Protein AF-A0A6L6CFQ5-F1 (afdb_monomer)

Radius of gyration: 16.58 Å; Cα contacts (8 Å, |Δi|>4): 226; chains: 1; bounding box: 42×47×34 Å

Sequence (137 aa):
MALDGLQMRLETSGHLQKCSGFLRRECDAVIIDIQLNQGAGPWPALREAAIAAEETGYSTLWNLDHFSGSMFRTDSMLECFTSITAWAGVTNTIGLGTLVTNVMNREPGLLANIVSSVQQIAGDRFTLGIGAGTAPN

Solvent-accessible surface area (backbone atoms only — not comparable to full-atom values): 8086 Å² total; per-residue (Å²): 138,78,89,83,62,84,63,76,52,84,51,66,71,56,67,86,54,91,49,99,92,54,87,55,73,54,71,83,46,87,45,52,40,44,49,53,65,61,40,78,56,59,66,72,59,55,50,53,52,52,43,52,40,39,77,72,62,36,50,32,45,29,34,48,55,44,83,47,18,66,94,74,78,28,95,40,40,51,54,40,65,62,50,51,46,55,47,32,75,69,47,89,77,44,26,36,33,34,63,37,35,32,51,77,81,45,60,67,72,60,45,54,53,51,51,54,51,42,29,66,66,36,69,74,31,54,44,90,32,77,38,80,60,69,82,91,112

Secondary structure (DSSP, 8-state):
-------------------TTS------PPP--EEE-TTSS-HHHHHHHHHHHHHHT-SEEEE---S-SGGGT-S----HHHHHHHHHTT-SSSEEEES-EEGGGS-HHHHHHHHHHHHHHHTT-EE--EE------

Mean predicted aligned error: 8.97 Å

Nearest PDB structures (foldseek):
  3c8n-assembly1_A  TM=8.984E-01  e=3.936E-05  Mycobacterium tuberculosis H37Rv
  5lxe-assembly1_B  TM=9.108E-01  e=9.927E-05  Rhodococcus jostii RHA1
  5lxe-assembly1_A  TM=9.008E-01  e=2.054E-04  Rhodococcus jostii RHA1
  3c8n-assembly2_C  TM=8.962E-01  e=1.684E-04  Mycobacterium tuberculosis H37Rv
  3c8n-assembly2_D  TM=9.008E-01  e=2.858E-04  Mycobacterium tuberculosis H37Rv

Structure (mmCIF, N/CA/C/O backbone):
data_AF-A0A6L6CFQ5-F1
#
_entry.id   AF-A0A6L6CFQ5-F1
#
loop_
_atom_site.group_PDB
_atom_site.id
_atom_site.type_symbol
_atom_site.label_atom_id
_atom_site.label_alt_id
_atom_site.label_comp_id
_atom_site.label_asym_id
_atom_site.label_entity_id
_atom_site.label_seq_id
_atom_site.pdbx_PDB_ins_code
_atom_site.Cartn_x
_atom_site.Cartn_y
_atom_site.Cartn_z
_atom_site.occupancy
_atom_site.B_iso_or_equiv
_atom_site.auth_seq_id
_atom_site.auth_comp_id
_atom_site.auth_asym_id
_atom_site.auth_atom_id
_atom_site.pdbx_PDB_model_num
ATOM 1 N N . MET A 1 1 ? -12.628 20.107 -11.750 1.00 31.31 1 MET A N 1
ATOM 2 C CA . MET A 1 1 ? -11.950 19.477 -10.601 1.00 31.31 1 MET A CA 1
ATOM 3 C C . MET A 1 1 ? -12.660 18.149 -10.389 1.00 31.31 1 MET A C 1
ATOM 5 O O . MET A 1 1 ? -13.697 18.120 -9.745 1.00 31.31 1 MET A O 1
ATOM 9 N N . ALA A 1 2 ? -12.236 17.125 -11.132 1.00 23.95 2 ALA A N 1
ATOM 10 C CA . ALA A 1 2 ? -12.905 15.828 -11.188 1.00 23.95 2 ALA A CA 1
ATOM 11 C C . ALA A 1 2 ? -12.278 14.910 -10.136 1.00 23.95 2 ALA A C 1
ATOM 13 O O . ALA A 1 2 ? -11.058 14.757 -10.105 1.00 23.95 2 ALA A O 1
ATOM 14 N N . LEU A 1 3 ? -13.110 14.364 -9.254 1.00 27.67 3 LEU A N 1
ATOM 15 C CA . LEU A 1 3 ? -12.747 13.285 -8.342 1.00 27.67 3 LEU A CA 1
ATOM 16 C C . LEU A 1 3 ? -12.772 11.976 -9.144 1.00 27.67 3 LEU A C 1
ATOM 18 O O . LEU A 1 3 ? -13.729 11.213 -9.062 1.00 27.67 3 LEU A O 1
ATOM 22 N N . ASP A 1 4 ? -11.752 11.754 -9.971 1.00 30.83 4 ASP A N 1
ATOM 23 C CA . ASP A 1 4 ? -11.548 10.477 -10.656 1.00 30.83 4 ASP A CA 1
ATOM 24 C C . ASP A 1 4 ? -10.776 9.548 -9.710 1.00 30.83 4 ASP A C 1
ATOM 26 O O . ASP A 1 4 ? -9.595 9.776 -9.451 1.00 30.83 4 ASP A O 1
ATOM 30 N N . GLY A 1 5 ? -11.436 8.516 -9.169 1.00 35.16 5 GLY A N 1
ATOM 31 C CA . GLY A 1 5 ? -10.725 7.440 -8.460 1.00 35.16 5 GLY A CA 1
ATOM 32 C C . GLY A 1 5 ? -11.422 6.751 -7.287 1.00 35.16 5 GLY A C 1
ATOM 33 O O . GLY A 1 5 ? -10.760 6.002 -6.578 1.00 35.16 5 GLY A O 1
ATOM 34 N N . LEU A 1 6 ? -12.723 6.950 -7.042 1.00 30.25 6 LEU A N 1
ATOM 35 C CA . LEU A 1 6 ? -13.418 6.155 -6.021 1.00 30.25 6 LEU A CA 1
ATOM 36 C C . LEU A 1 6 ? -13.878 4.815 -6.617 1.00 30.25 6 LEU A C 1
ATOM 38 O O . LEU A 1 6 ? -14.969 4.718 -7.177 1.00 30.25 6 LEU A O 1
ATOM 42 N N . GLN A 1 7 ? -13.047 3.777 -6.508 1.00 40.53 7 GLN A N 1
ATOM 43 C CA . GLN A 1 7 ? -13.449 2.409 -6.837 1.00 40.53 7 GLN A CA 1
ATOM 44 C C . GLN A 1 7 ? -13.941 1.702 -5.565 1.00 40.53 7 GLN A C 1
ATOM 46 O O . GLN A 1 7 ? -13.160 1.341 -4.691 1.00 40.53 7 GLN A O 1
ATOM 51 N N . MET A 1 8 ? -15.261 1.547 -5.449 1.00 27.42 8 MET A N 1
ATOM 52 C CA . MET A 1 8 ? -15.922 0.926 -4.298 1.00 27.42 8 MET A CA 1
ATOM 53 C C . MET A 1 8 ? -15.884 -0.603 -4.437 1.00 27.42 8 MET A C 1
ATOM 55 O O . MET A 1 8 ? -16.377 -1.152 -5.425 1.00 27.42 8 MET A O 1
ATOM 59 N N . ARG A 1 9 ? -15.304 -1.297 -3.453 1.00 37.53 9 ARG A N 1
ATOM 60 C CA . ARG A 1 9 ? -15.348 -2.759 -3.341 1.00 37.53 9 ARG A CA 1
ATOM 61 C C . ARG A 1 9 ? -16.460 -3.137 -2.361 1.00 37.53 9 ARG A C 1
ATOM 63 O O . ARG A 1 9 ? -16.408 -2.762 -1.199 1.00 37.53 9 ARG A O 1
ATOM 70 N N . LEU A 1 10 ? -17.473 -3.857 -2.840 1.00 28.23 10 LEU A N 1
ATOM 71 C CA . LEU A 1 10 ? -18.509 -4.467 -2.002 1.00 28.23 10 LEU A CA 1
ATOM 72 C C . LEU A 1 10 ? -18.028 -5.861 -1.589 1.00 28.23 10 LEU A C 1
ATOM 74 O O . LEU A 1 10 ? -18.081 -6.791 -2.392 1.00 28.23 10 LEU A O 1
ATOM 78 N N . GLU A 1 11 ? -17.562 -6.017 -0.354 1.00 39.09 11 GLU A N 1
ATOM 79 C CA . GLU A 1 11 ? -17.401 -7.337 0.259 1.00 39.09 11 GLU A CA 1
ATOM 80 C C . GLU A 1 11 ? -18.474 -7.568 1.324 1.00 39.09 11 GLU A C 1
ATOM 82 O O . GLU A 1 11 ? -18.866 -6.664 2.053 1.00 39.09 11 GLU A O 1
ATOM 87 N N . THR A 1 12 ? -18.978 -8.798 1.408 1.00 37.91 12 THR A N 1
ATOM 88 C CA . THR A 1 12 ? -19.916 -9.221 2.455 1.00 37.91 12 THR A CA 1
ATOM 89 C C . THR A 1 12 ? -19.115 -9.896 3.571 1.00 37.91 12 THR A C 1
ATOM 91 O O . THR A 1 12 ? -18.665 -11.035 3.392 1.00 37.91 12 THR A O 1
ATOM 94 N N . SER A 1 13 ? -18.926 -9.233 4.712 1.00 41.50 13 SER A N 1
ATOM 95 C CA . SER A 1 13 ? -18.429 -9.892 5.931 1.00 41.50 13 SER A CA 1
ATOM 96 C C . SER A 1 13 ? -19.588 -10.671 6.555 1.00 41.50 13 SER A C 1
ATOM 98 O O . SER A 1 13 ? -20.601 -10.082 6.917 1.00 41.50 13 SER A O 1
ATOM 100 N N . GLY A 1 14 ? -19.489 -12.002 6.605 1.00 40.81 14 GLY A N 1
ATOM 101 C CA . GLY A 1 14 ? -20.554 -12.869 7.118 1.00 40.81 14 GLY A CA 1
ATOM 102 C C . GLY A 1 14 ? -20.142 -13.580 8.404 1.00 40.81 14 GLY A C 1
ATOM 103 O O . GLY A 1 14 ? -19.132 -14.283 8.419 1.00 40.81 14 GLY A O 1
ATOM 104 N N . HIS A 1 15 ? -20.956 -13.459 9.454 1.00 44.44 15 HIS A N 1
ATOM 105 C CA . HIS A 1 15 ? -20.953 -14.374 10.598 1.00 44.44 15 HIS A CA 1
ATOM 106 C C . HIS A 1 15 ? -21.791 -15.614 10.236 1.00 44.44 15 HIS A C 1
ATOM 108 O O . HIS A 1 15 ? -22.900 -15.498 9.719 1.00 44.44 15 HIS A O 1
ATOM 114 N N . LEU A 1 16 ? -21.269 -16.822 10.468 1.00 43.22 16 LEU A N 1
ATOM 115 C CA . LEU A 1 16 ? -22.014 -18.062 10.220 1.00 43.22 16 LEU A CA 1
ATOM 116 C C . LEU A 1 16 ? -22.979 -18.329 11.387 1.00 43.22 16 LEU A C 1
ATOM 118 O O . LEU A 1 16 ? -22.555 -18.827 12.429 1.00 43.22 16 LEU A O 1
ATOM 122 N N . GLN A 1 17 ? -24.276 -18.060 11.215 1.00 45.59 17 GLN A N 1
ATOM 123 C CA . GLN A 1 17 ? -25.312 -18.543 12.137 1.00 45.59 17 GLN A CA 1
ATOM 124 C C . GLN A 1 17 ? -25.898 -19.882 11.664 1.00 45.59 17 GLN A C 1
ATOM 126 O O . GLN A 1 17 ? -26.276 -20.064 10.507 1.00 45.59 17 GLN A O 1
ATOM 131 N N . LYS A 1 18 ? -25.974 -20.857 12.580 1.00 33.94 18 LYS A N 1
ATOM 132 C CA . LYS A 1 18 ? -26.639 -22.145 12.342 1.00 33.94 18 LYS A CA 1
ATOM 133 C C . LYS A 1 18 ? -28.157 -21.958 12.404 1.00 33.94 18 LYS A C 1
ATOM 135 O O . LYS A 1 18 ? -28.709 -21.868 13.495 1.00 33.94 18 LYS A O 1
ATOM 140 N N . CYS A 1 19 ? -28.829 -22.018 11.258 1.00 37.38 19 CYS A N 1
ATOM 141 C CA . CYS A 1 19 ? -30.284 -22.153 11.172 1.00 37.38 19 CYS A CA 1
ATOM 142 C C . CYS A 1 19 ? -30.646 -23.479 10.478 1.00 37.38 19 CYS A C 1
ATOM 144 O O . CYS A 1 19 ? -30.265 -23.716 9.335 1.00 37.38 19 CYS A O 1
ATOM 146 N N . SER A 1 20 ? -31.325 -24.372 11.211 1.00 42.44 20 SER A N 1
ATOM 147 C CA . SER A 1 20 ? -32.109 -25.535 10.736 1.00 42.44 20 SER A CA 1
ATOM 148 C C . SER A 1 20 ? -31.655 -26.260 9.448 1.00 42.44 20 SER A C 1
ATOM 150 O O . SER A 1 20 ? -32.474 -26.539 8.576 1.00 42.44 20 SER A O 1
ATOM 152 N N . GLY A 1 21 ? -30.372 -26.621 9.338 1.00 44.66 21 GLY A N 1
ATOM 153 C CA . GLY A 1 21 ? -29.901 -27.609 8.354 1.00 44.66 21 GLY A CA 1
ATOM 154 C C . GLY A 1 21 ? -29.367 -27.077 7.017 1.00 44.66 21 GLY A C 1
ATOM 155 O O . GLY A 1 21 ? -28.964 -27.887 6.187 1.00 44.66 21 GLY A O 1
ATOM 156 N N . PHE A 1 22 ? -29.278 -25.758 6.811 1.00 42.12 22 PHE A N 1
ATOM 157 C CA . PHE A 1 22 ? -28.557 -25.166 5.674 1.00 42.12 22 PHE A CA 1
ATOM 158 C C . PHE A 1 22 ? -27.782 -23.925 6.135 1.00 42.12 22 PHE A C 1
ATOM 160 O O . PHE A 1 22 ? -28.346 -23.048 6.786 1.00 42.12 22 PHE A O 1
ATOM 167 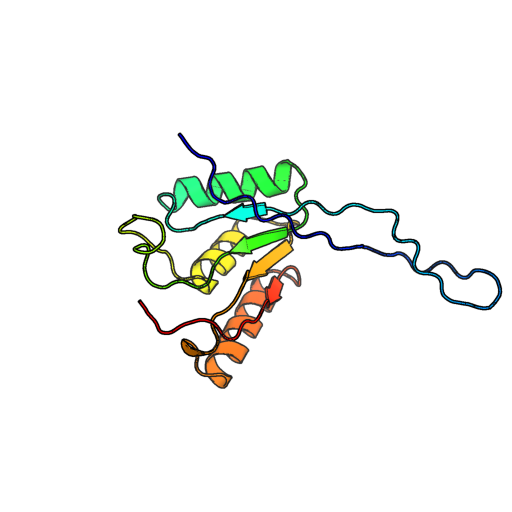N N . LEU A 1 23 ? -26.486 -23.838 5.813 1.00 43.50 23 LEU A N 1
ATOM 168 C CA . LEU A 1 23 ? -25.677 -22.646 6.087 1.00 43.50 23 LEU A CA 1
ATOM 169 C C . LEU A 1 23 ? -26.125 -21.528 5.132 1.00 43.50 23 LEU A C 1
ATOM 171 O O . LEU A 1 23 ? -25.698 -21.493 3.980 1.00 43.50 23 LEU A O 1
ATOM 175 N N . ARG A 1 24 ? -26.999 -20.621 5.581 1.00 45.47 24 ARG A N 1
ATOM 176 C CA . ARG A 1 24 ? -27.204 -19.339 4.894 1.00 45.47 24 ARG A CA 1
ATOM 177 C C . ARG A 1 24 ? -26.170 -18.346 5.413 1.00 45.47 24 ARG A C 1
ATOM 179 O O . ARG A 1 24 ? -26.020 -18.184 6.618 1.00 45.47 24 ARG A O 1
ATOM 186 N N . ARG A 1 25 ? -25.451 -17.700 4.495 1.00 48.34 25 ARG A N 1
ATOM 187 C CA . ARG A 1 25 ? -24.656 -16.507 4.791 1.00 48.34 25 ARG A CA 1
ATOM 188 C C . ARG A 1 25 ? -25.663 -15.365 4.946 1.00 48.34 25 ARG A C 1
ATOM 190 O O . ARG A 1 25 ? -26.361 -15.065 3.981 1.00 48.34 25 ARG A O 1
ATOM 197 N N . GLU A 1 26 ? -25.798 -14.795 6.138 1.00 51.34 26 GLU A N 1
ATOM 198 C CA . GLU A 1 26 ? -26.450 -13.489 6.266 1.00 51.34 26 GLU A CA 1
ATOM 199 C C . GLU A 1 26 ? -25.473 -12.458 5.693 1.00 51.34 26 GLU A C 1
ATOM 201 O O . GLU A 1 26 ? -24.347 -12.304 6.168 1.00 51.34 26 GLU A O 1
ATOM 206 N N . CYS A 1 27 ? -25.865 -11.857 4.573 1.00 54.69 27 CYS A N 1
ATOM 207 C CA . CYS A 1 27 ? -25.081 -10.892 3.809 1.00 54.69 27 CYS A CA 1
ATOM 208 C C . CYS A 1 27 ? -25.663 -9.494 4.043 1.00 54.69 27 CYS A C 1
ATOM 210 O O . CYS A 1 27 ? -26.022 -8.813 3.089 1.00 54.69 27 CYS A O 1
ATOM 212 N N . ASP A 1 28 ? -25.797 -9.091 5.305 1.00 64.06 28 ASP A N 1
ATOM 213 C CA . ASP A 1 28 ? -26.519 -7.860 5.654 1.00 64.06 28 ASP A CA 1
ATOM 214 C C . ASP A 1 28 ? -25.582 -6.667 5.921 1.00 64.06 28 ASP A C 1
ATOM 216 O O . ASP A 1 28 ? -26.038 -5.567 6.231 1.00 64.06 28 ASP A O 1
ATOM 220 N N . ALA A 1 29 ? -24.265 -6.853 5.772 1.00 74.25 29 ALA A N 1
ATOM 221 C CA . ALA A 1 29 ? -23.267 -5.804 5.964 1.00 74.25 29 ALA A CA 1
ATOM 222 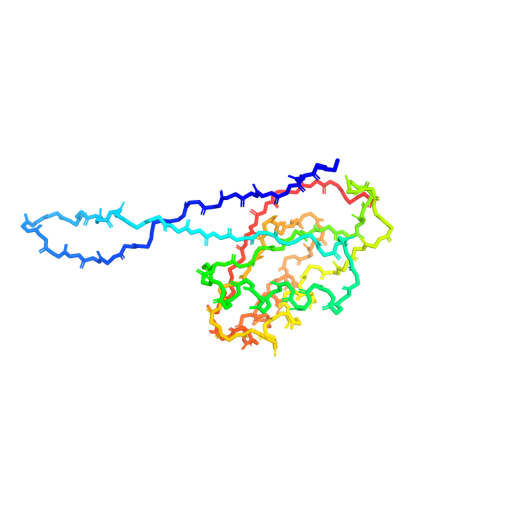C C . ALA A 1 29 ? -22.751 -5.255 4.624 1.00 74.25 29 ALA A C 1
ATOM 224 O O . ALA A 1 29 ? -22.238 -6.002 3.788 1.00 74.25 29 ALA A O 1
ATOM 225 N N . VAL A 1 30 ? -22.843 -3.933 4.454 1.00 86.06 30 VAL A N 1
ATOM 226 C CA . VAL A 1 30 ? -22.161 -3.190 3.386 1.00 86.06 30 VAL A CA 1
ATOM 227 C C . VAL A 1 30 ? -20.774 -2.803 3.887 1.00 86.06 30 VAL A C 1
ATOM 229 O O . VAL A 1 30 ? -20.656 -2.074 4.870 1.00 86.06 30 VAL A O 1
ATOM 232 N N . ILE A 1 31 ? -19.733 -3.278 3.205 1.00 89.88 31 ILE A N 1
ATOM 233 C CA . ILE A 1 31 ? -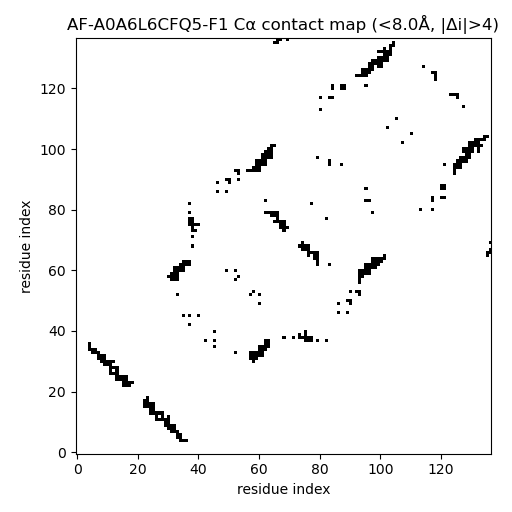18.352 -2.850 3.443 1.00 89.88 31 ILE A CA 1
ATOM 234 C C . ILE A 1 31 ? -18.028 -1.678 2.524 1.00 89.88 31 ILE A C 1
ATOM 236 O O . ILE A 1 31 ? -18.352 -1.702 1.336 1.00 89.88 31 ILE A O 1
ATOM 240 N N . ILE A 1 32 ? -17.392 -0.656 3.094 1.00 94.88 32 ILE A N 1
ATOM 241 C CA . ILE A 1 32 ? -16.895 0.501 2.359 1.00 94.88 32 ILE A CA 1
ATOM 242 C C . ILE A 1 32 ? -15.375 0.540 2.508 1.00 94.88 32 ILE A C 1
ATOM 244 O O . ILE A 1 32 ? -14.842 0.638 3.614 1.00 94.88 32 ILE A O 1
ATOM 248 N N . ASP A 1 33 ? -14.703 0.494 1.366 1.00 96.94 33 ASP A N 1
ATOM 249 C CA . ASP A 1 33 ? -13.252 0.572 1.224 1.00 96.94 33 ASP A CA 1
ATOM 250 C C . ASP A 1 33 ? -12.848 1.861 0.493 1.00 96.94 33 ASP A C 1
ATOM 252 O O . ASP A 1 33 ? -13.692 2.565 -0.071 1.00 96.94 33 ASP A O 1
ATOM 256 N N . ILE A 1 34 ? -11.548 2.152 0.466 1.00 97.31 34 ILE A N 1
ATOM 257 C CA . ILE A 1 34 ? -10.982 3.316 -0.219 1.00 97.31 34 ILE A CA 1
ATOM 258 C C . ILE A 1 34 ? -9.746 2.928 -1.028 1.00 97.31 34 ILE A C 1
ATOM 260 O O . ILE A 1 34 ? -8.947 2.104 -0.602 1.00 97.31 34 ILE A O 1
ATOM 264 N N . GLN A 1 35 ? -9.569 3.540 -2.196 1.00 96.75 35 GLN A N 1
ATOM 265 C CA . GLN A 1 35 ? -8.346 3.439 -2.988 1.00 96.75 35 GLN A CA 1
ATOM 266 C C . GLN A 1 35 ? -7.591 4.766 -2.922 1.00 96.75 35 GLN A C 1
ATOM 268 O O . GLN A 1 35 ? -8.192 5.826 -3.102 1.00 96.75 35 GLN A O 1
ATOM 273 N N . LEU A 1 36 ? -6.276 4.710 -2.711 1.00 94.94 36 LEU A N 1
ATOM 274 C CA . LEU A 1 36 ? -5.400 5.867 -2.876 1.00 94.94 36 LEU A CA 1
ATOM 275 C C . LEU A 1 36 ? -4.475 5.660 -4.068 1.00 94.94 36 LEU A C 1
ATOM 277 O O . LEU A 1 36 ? -3.852 4.614 -4.220 1.00 94.94 36 LEU A O 1
ATOM 281 N N . ASN A 1 37 ? -4.358 6.701 -4.889 1.00 93.38 37 ASN A N 1
ATOM 282 C CA . ASN A 1 37 ? -3.345 6.773 -5.928 1.00 93.38 37 ASN A CA 1
ATOM 283 C C . ASN A 1 37 ? -2.076 7.399 -5.346 1.00 93.38 37 ASN A C 1
ATOM 285 O O . ASN A 1 37 ? -2.037 8.590 -5.040 1.00 93.38 37 ASN A O 1
ATOM 289 N N . GLN A 1 38 ? -1.021 6.603 -5.224 1.00 92.62 38 GLN A N 1
ATOM 290 C CA . GLN A 1 38 ? 0.276 7.024 -4.708 1.00 92.62 38 GLN A CA 1
ATOM 291 C C . GLN A 1 38 ? 1.039 7.997 -5.629 1.00 92.62 38 GLN A C 1
ATOM 293 O O . GLN A 1 38 ? 2.079 8.528 -5.247 1.00 92.62 38 GLN A O 1
ATOM 298 N N . GLY A 1 39 ? 0.528 8.259 -6.834 1.00 93.38 39 GLY A N 1
ATOM 299 C CA . GLY A 1 39 ? 0.968 9.344 -7.710 1.00 93.38 39 GLY A CA 1
ATOM 300 C C . GLY A 1 39 ? 0.243 10.678 -7.489 1.00 93.38 39 GLY A C 1
ATOM 301 O O . GLY A 1 39 ? 0.630 11.679 -8.093 1.00 93.38 39 GLY A O 1
ATOM 302 N N . ALA A 1 40 ? -0.789 10.726 -6.635 1.00 91.94 40 ALA A N 1
ATOM 303 C CA . ALA A 1 40 ? -1.602 11.926 -6.408 1.00 91.94 40 ALA A CA 1
ATOM 304 C C . ALA A 1 40 ? -0.911 13.002 -5.551 1.00 91.94 40 ALA A C 1
ATOM 306 O O . ALA A 1 40 ? -1.376 14.140 -5.496 1.00 91.94 40 ALA A O 1
ATOM 307 N N . GLY A 1 41 ? 0.188 12.670 -4.871 1.00 92.56 41 GLY A N 1
ATOM 308 C CA . GLY A 1 41 ? 0.896 13.620 -4.024 1.00 92.56 41 GLY A CA 1
ATOM 309 C C . GLY A 1 41 ? 2.152 13.047 -3.372 1.00 92.56 41 GLY A C 1
ATOM 310 O O . GLY A 1 41 ? 2.467 11.869 -3.543 1.00 92.56 41 GLY A O 1
ATOM 311 N N . PRO A 1 42 ? 2.890 13.878 -2.620 1.00 94.81 42 PRO A N 1
ATOM 312 C CA . PRO A 1 42 ? 4.076 13.439 -1.901 1.00 94.81 42 PRO A CA 1
ATOM 313 C C . PRO A 1 42 ? 3.701 12.541 -0.713 1.00 94.81 42 PRO A C 1
ATOM 315 O O . PRO A 1 42 ? 2.601 12.634 -0.163 1.00 94.81 42 PRO A O 1
ATOM 318 N N . TRP A 1 43 ? 4.656 11.725 -0.262 1.00 96.31 43 TRP A N 1
ATOM 319 C CA . TRP A 1 43 ? 4.455 10.762 0.827 1.00 96.31 43 TRP A CA 1
ATOM 320 C C . TRP A 1 43 ? 3.769 11.326 2.087 1.00 96.31 43 TRP A C 1
ATOM 322 O O . TRP A 1 43 ? 2.847 10.671 2.565 1.00 96.31 43 TRP A O 1
ATOM 332 N N . PRO A 1 44 ? 4.113 12.518 2.623 1.00 98.06 44 PRO A N 1
ATOM 333 C CA . PRO A 1 44 ? 3.424 13.039 3.804 1.00 98.06 44 PRO A CA 1
ATOM 334 C C . PRO A 1 44 ? 1.906 13.156 3.617 1.00 98.06 44 PRO A C 1
ATOM 336 O O . PRO A 1 44 ? 1.159 12.770 4.504 1.00 98.06 44 PRO A O 1
ATOM 339 N N . ALA A 1 45 ? 1.435 13.595 2.446 1.00 97.31 45 ALA A N 1
ATOM 340 C CA . ALA A 1 45 ? 0.001 13.689 2.171 1.00 97.31 45 ALA A CA 1
ATOM 341 C C . ALA A 1 45 ? -0.658 12.302 2.069 1.00 97.31 45 ALA A C 1
ATOM 343 O O . ALA A 1 45 ? -1.751 12.093 2.588 1.00 97.31 45 ALA A O 1
ATOM 344 N N . LEU A 1 46 ? 0.028 11.343 1.442 1.00 97.81 46 LEU A N 1
ATOM 345 C CA . LEU A 1 46 ? -0.429 9.954 1.339 1.00 97.81 46 LEU A CA 1
ATOM 346 C C . LEU A 1 46 ? -0.489 9.261 2.707 1.00 97.81 46 LEU A C 1
ATOM 348 O O . LEU A 1 46 ? -1.385 8.456 2.953 1.00 97.81 46 LEU A O 1
ATOM 352 N N . ARG A 1 47 ? 0.456 9.572 3.599 1.00 98.50 47 ARG A N 1
ATOM 353 C CA . ARG A 1 47 ? 0.473 9.104 4.986 1.00 98.50 47 ARG A CA 1
ATOM 354 C C . ARG A 1 47 ? -0.743 9.624 5.748 1.00 98.50 47 ARG A C 1
ATOM 356 O O . ARG A 1 47 ? -1.466 8.821 6.328 1.00 98.50 47 ARG A O 1
ATOM 363 N N . GLU A 1 48 ? -0.975 10.938 5.725 1.00 98.62 48 GLU A N 1
ATOM 364 C CA . GLU A 1 48 ? -2.122 11.539 6.421 1.00 98.62 48 GLU A CA 1
ATOM 365 C C . GLU A 1 48 ? -3.454 11.006 5.879 1.00 98.62 48 GLU A C 1
ATOM 367 O O . GLU A 1 48 ? -4.357 10.708 6.654 1.00 98.62 48 GLU A O 1
ATOM 372 N N . ALA A 1 49 ? -3.569 10.810 4.562 1.00 98.44 49 ALA A N 1
ATOM 373 C CA . ALA A 1 49 ? -4.772 10.246 3.954 1.00 98.44 49 ALA A CA 1
ATOM 374 C C . ALA A 1 49 ? -5.062 8.810 4.428 1.00 98.44 49 ALA A C 1
ATOM 376 O O . ALA A 1 49 ? -6.219 8.474 4.671 1.00 98.44 49 ALA A O 1
ATOM 377 N N . ALA A 1 50 ? -4.033 7.972 4.590 1.00 98.56 50 ALA A N 1
ATOM 378 C CA . ALA A 1 50 ? -4.198 6.610 5.099 1.00 98.56 50 ALA A CA 1
ATOM 379 C C . ALA A 1 50 ? -4.632 6.583 6.574 1.00 98.56 50 ALA A C 1
ATOM 381 O O . ALA A 1 50 ? -5.506 5.799 6.938 1.00 98.56 50 ALA A O 1
ATOM 382 N N . ILE A 1 51 ? -4.069 7.464 7.408 1.00 98.69 51 ILE A N 1
ATOM 383 C CA . ILE A 1 51 ? -4.469 7.606 8.817 1.00 98.69 51 ILE A CA 1
ATOM 384 C C . ILE A 1 51 ? -5.920 8.086 8.903 1.00 98.69 51 ILE A C 1
ATOM 386 O O . ILE A 1 51 ? -6.734 7.466 9.581 1.00 98.69 51 ILE A O 1
ATOM 390 N N . ALA A 1 52 ? -6.275 9.124 8.143 1.00 98.62 52 ALA A N 1
ATOM 391 C CA . ALA A 1 52 ? -7.640 9.635 8.104 1.00 98.62 52 ALA A CA 1
ATOM 392 C C . ALA A 1 52 ? -8.644 8.577 7.614 1.00 98.62 52 ALA A C 1
ATOM 394 O O . ALA A 1 52 ? -9.770 8.515 8.110 1.00 98.62 52 ALA A O 1
ATOM 395 N N . ALA A 1 53 ? -8.253 7.728 6.658 1.00 98.44 53 ALA A N 1
ATOM 396 C CA . ALA A 1 53 ? -9.085 6.622 6.198 1.00 98.44 53 ALA A CA 1
ATOM 397 C C . ALA A 1 53 ? -9.363 5.600 7.315 1.00 98.44 53 ALA A C 1
ATOM 399 O O . ALA A 1 53 ? -10.514 5.200 7.499 1.00 98.44 53 ALA A O 1
ATOM 400 N N . GLU A 1 54 ? -8.339 5.217 8.081 1.00 98.44 54 GLU A N 1
ATOM 401 C CA . GLU A 1 54 ? -8.494 4.337 9.247 1.00 98.44 54 GLU A CA 1
ATOM 402 C C . GLU A 1 54 ? -9.401 4.970 10.311 1.00 98.44 54 GLU A C 1
ATOM 404 O O . GLU A 1 54 ? -10.365 4.346 10.750 1.00 98.44 54 GLU A O 1
ATOM 409 N N . GLU A 1 55 ? -9.152 6.230 10.676 1.00 98.50 55 GLU A N 1
ATOM 410 C CA . GLU A 1 55 ? -9.933 6.958 11.688 1.00 98.50 55 GLU A CA 1
ATOM 411 C C . GLU A 1 55 ? -11.403 7.150 11.287 1.00 98.50 55 GLU A C 1
ATOM 413 O O . GLU A 1 55 ? -12.290 7.165 12.141 1.00 98.50 55 GLU A O 1
ATOM 418 N N . THR A 1 56 ? -11.677 7.261 9.984 1.00 98.12 56 THR A N 1
ATOM 419 C CA . THR A 1 56 ? -13.041 7.367 9.438 1.00 98.12 56 THR A CA 1
ATOM 420 C C . THR A 1 56 ? -13.774 6.019 9.435 1.00 98.12 56 THR A C 1
ATOM 422 O O . THR A 1 56 ? -14.999 5.984 9.310 1.00 98.12 56 THR A O 1
ATOM 425 N N . GLY A 1 57 ? -13.054 4.905 9.595 1.00 96.06 57 GLY A N 1
ATOM 426 C CA . GLY A 1 57 ? -13.628 3.561 9.638 1.00 96.06 57 GLY A CA 1
ATOM 427 C C . GLY A 1 57 ? -13.789 2.895 8.272 1.00 96.06 57 GLY A C 1
ATOM 428 O O . GLY A 1 57 ? -14.641 2.017 8.130 1.00 96.06 57 GLY A O 1
ATOM 429 N N . TYR A 1 58 ? -12.993 3.283 7.266 1.00 97.94 58 TYR A N 1
ATOM 430 C CA . TYR A 1 58 ? -12.886 2.469 6.052 1.00 97.94 58 TYR A CA 1
ATOM 431 C C . TYR A 1 58 ? -12.331 1.088 6.401 1.00 97.94 58 TYR A C 1
ATOM 433 O O . TYR A 1 58 ? -11.466 0.950 7.263 1.00 97.94 58 TYR A O 1
ATOM 441 N N . SER A 1 59 ? -12.828 0.061 5.718 1.00 97.25 59 SER A N 1
ATOM 442 C CA . SER A 1 59 ? -12.430 -1.320 5.989 1.00 97.25 59 SER A CA 1
ATOM 443 C C . SER A 1 59 ? -11.053 -1.638 5.412 1.00 97.25 59 SER A C 1
ATOM 445 O O . SER A 1 59 ? -10.211 -2.186 6.118 1.00 97.25 59 SER A O 1
ATOM 447 N N . THR A 1 60 ? -10.794 -1.283 4.150 1.00 98.31 60 THR A N 1
ATOM 448 C CA . THR A 1 60 ? -9.509 -1.536 3.479 1.00 98.31 60 THR A CA 1
ATOM 449 C C . THR A 1 60 ? -9.049 -0.353 2.628 1.00 98.31 60 THR A C 1
ATOM 451 O O . THR A 1 60 ? -9.841 0.277 1.925 1.00 98.31 60 THR A O 1
ATOM 454 N N . LEU A 1 61 ? -7.742 -0.087 2.674 1.00 98.50 61 LEU A N 1
ATOM 455 C CA . LEU A 1 61 ? -7.005 0.829 1.812 1.00 98.50 61 LEU A CA 1
ATOM 456 C C . LEU A 1 61 ? -6.362 0.062 0.645 1.00 98.50 61 LEU A C 1
ATOM 458 O O . LEU A 1 61 ? -5.477 -0.775 0.841 1.00 98.50 61 LEU A O 1
ATOM 462 N N . TRP A 1 62 ? -6.764 0.389 -0.577 1.00 98.38 62 TRP A N 1
ATOM 463 C CA . TRP A 1 62 ? -6.281 -0.236 -1.804 1.00 98.38 62 TRP A CA 1
ATOM 464 C C . TRP A 1 62 ? -5.244 0.632 -2.518 1.00 98.38 62 TRP A C 1
ATOM 466 O O . TRP A 1 62 ? -5.441 1.836 -2.691 1.00 98.38 62 TRP A O 1
ATOM 476 N N . ASN A 1 63 ? -4.170 0.001 -2.994 1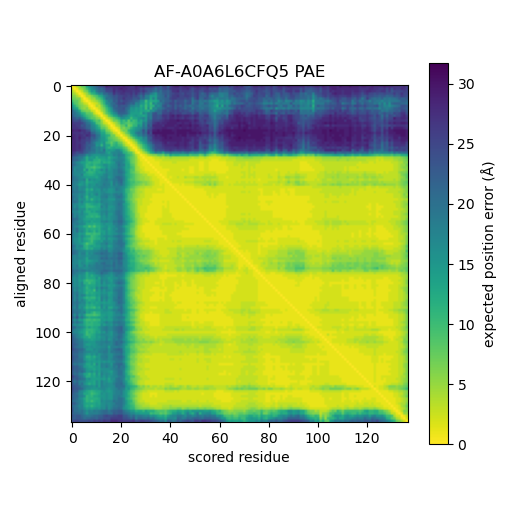.00 97.06 63 ASN A N 1
ATOM 477 C CA . ASN A 1 63 ? -3.147 0.622 -3.833 1.00 97.06 63 ASN A CA 1
ATOM 478 C C . ASN A 1 63 ? -3.128 0.014 -5.238 1.00 97.06 63 ASN A C 1
ATOM 480 O O . ASN A 1 63 ? -3.423 -1.166 -5.410 1.00 97.06 63 ASN A O 1
ATOM 484 N N . LEU A 1 64 ? -2.703 0.781 -6.235 1.00 94.06 64 LEU A N 1
ATOM 485 C CA . LEU A 1 64 ? -2.531 0.307 -7.613 1.00 94.06 64 LEU A CA 1
ATOM 486 C C . LEU A 1 64 ? -1.064 -0.033 -7.919 1.00 94.06 64 LEU A C 1
ATOM 488 O O . LEU A 1 64 ? -0.145 0.608 -7.408 1.00 94.06 64 LEU A O 1
ATOM 492 N N . ASP A 1 65 ? -0.828 -1.044 -8.759 1.00 94.69 65 ASP A N 1
ATOM 493 C CA . ASP A 1 65 ? 0.522 -1.510 -9.109 1.00 94.69 65 ASP A CA 1
ATOM 494 C C . ASP A 1 65 ? 1.009 -0.936 -10.445 1.00 94.69 65 ASP A C 1
ATOM 496 O O . ASP A 1 65 ? 1.067 -1.621 -11.469 1.00 94.69 65 ASP A O 1
ATOM 500 N N . HIS A 1 66 ? 1.327 0.360 -10.430 1.00 92.44 66 HIS A N 1
ATOM 501 C CA . HIS A 1 66 ? 1.927 1.070 -11.557 1.00 92.44 66 HIS A CA 1
ATOM 502 C C . HIS A 1 66 ? 3.342 1.532 -11.202 1.00 92.44 66 HIS A C 1
ATOM 504 O O . HIS A 1 66 ? 3.597 1.971 -10.085 1.00 92.44 66 HIS A O 1
ATOM 510 N N . PHE A 1 67 ? 4.254 1.480 -12.175 1.00 91.25 67 PHE A N 1
ATOM 511 C CA . PHE A 1 67 ? 5.598 2.064 -12.050 1.00 91.25 67 PHE A CA 1
ATOM 512 C C . PHE A 1 67 ? 5.697 3.477 -12.638 1.00 91.25 67 PHE A C 1
ATOM 514 O O . PHE A 1 67 ? 6.671 4.179 -12.394 1.00 91.25 67 PHE A O 1
ATOM 521 N N . SER A 1 68 ? 4.684 3.901 -13.396 1.00 90.31 68 SER A N 1
ATOM 522 C CA . SER A 1 68 ? 4.624 5.195 -14.072 1.00 90.31 68 SER A CA 1
ATOM 523 C C . SER A 1 68 ? 3.300 5.888 -13.768 1.00 90.31 68 SER A C 1
ATOM 525 O O . SER A 1 68 ? 2.238 5.263 -13.791 1.00 90.31 68 SER A O 1
ATOM 527 N N . GLY A 1 69 ? 3.365 7.195 -13.513 1.00 90.31 69 GLY A N 1
ATOM 528 C CA . GLY A 1 69 ? 2.202 8.054 -13.292 1.00 90.31 69 GLY A CA 1
ATOM 529 C C . GLY A 1 69 ? 1.545 8.570 -14.576 1.00 90.31 69 GLY A C 1
ATOM 530 O O . GLY A 1 69 ? 0.522 9.251 -14.510 1.00 90.31 69 GLY A O 1
ATOM 531 N N . SER A 1 70 ? 2.085 8.216 -15.747 1.00 89.69 70 SER A N 1
ATOM 532 C CA . SER A 1 70 ? 1.632 8.691 -17.064 1.00 89.69 70 SER A CA 1
ATOM 533 C C . SER A 1 70 ? 0.122 8.544 -17.291 1.00 89.69 70 SER A C 1
ATOM 535 O O . SER A 1 70 ? -0.532 9.493 -17.727 1.00 89.69 70 SER A O 1
ATOM 537 N N . MET A 1 71 ? -0.458 7.396 -16.920 1.00 86.06 71 MET A N 1
ATOM 538 C CA . MET A 1 71 ? -1.902 7.128 -17.026 1.00 86.06 71 MET A CA 1
ATOM 539 C C . MET A 1 71 ? -2.751 8.113 -16.206 1.00 86.06 71 MET A C 1
ATOM 541 O O . MET A 1 71 ? -3.886 8.411 -16.570 1.00 86.06 71 MET A O 1
ATOM 545 N N . PHE A 1 72 ? -2.181 8.652 -15.130 1.00 88.56 72 PHE A N 1
ATOM 546 C CA . PHE A 1 72 ? -2.824 9.581 -14.206 1.00 88.56 72 PHE A CA 1
ATOM 547 C C . PHE A 1 72 ? -2.338 11.024 -14.384 1.00 88.56 72 PHE A C 1
ATOM 549 O O . PHE A 1 72 ? -2.652 11.876 -13.558 1.00 88.56 72 PHE A O 1
ATOM 556 N N . ARG A 1 73 ? -1.592 11.315 -15.463 1.00 90.31 73 ARG A N 1
ATOM 557 C CA . ARG A 1 73 ? -1.048 12.651 -15.774 1.00 90.31 73 ARG A CA 1
ATOM 558 C C . ARG A 1 73 ? -0.202 13.230 -14.630 1.00 90.31 73 ARG A C 1
ATOM 560 O O . ARG A 1 73 ? -0.272 14.423 -14.347 1.00 90.31 73 ARG A O 1
ATOM 567 N N . THR A 1 74 ? 0.581 12.373 -13.981 1.00 88.94 74 THR A N 1
ATOM 568 C CA . THR A 1 74 ? 1.521 12.731 -12.912 1.00 88.94 74 THR A CA 1
ATOM 569 C C . THR A 1 74 ? 2.894 12.147 -13.216 1.00 88.94 74 THR A C 1
ATOM 571 O O . THR A 1 74 ? 3.008 11.052 -13.767 1.00 88.94 74 THR A O 1
ATOM 574 N N . ASP A 1 75 ? 3.940 12.877 -12.843 1.00 89.19 75 ASP A N 1
ATOM 575 C CA . ASP A 1 75 ? 5.331 12.452 -13.026 1.00 89.19 75 ASP A CA 1
ATOM 576 C C . ASP A 1 75 ? 5.844 11.621 -11.836 1.00 89.19 75 ASP A C 1
ATOM 578 O O . ASP A 1 75 ? 6.989 11.173 -11.826 1.00 89.19 75 ASP A O 1
ATOM 582 N N . SER A 1 76 ? 5.004 11.413 -10.818 1.00 90.12 76 SER A N 1
ATOM 583 C CA . SER A 1 76 ? 5.334 10.655 -9.613 1.00 90.12 76 SER A CA 1
ATOM 584 C C . SER A 1 76 ? 4.512 9.378 -9.532 1.00 90.12 76 SER A C 1
ATOM 586 O O . SER A 1 76 ? 3.304 9.382 -9.760 1.00 90.12 76 SER A O 1
ATOM 588 N N . MET A 1 77 ? 5.159 8.284 -9.146 1.00 94.38 77 MET A N 1
ATOM 589 C CA . MET A 1 77 ? 4.493 7.035 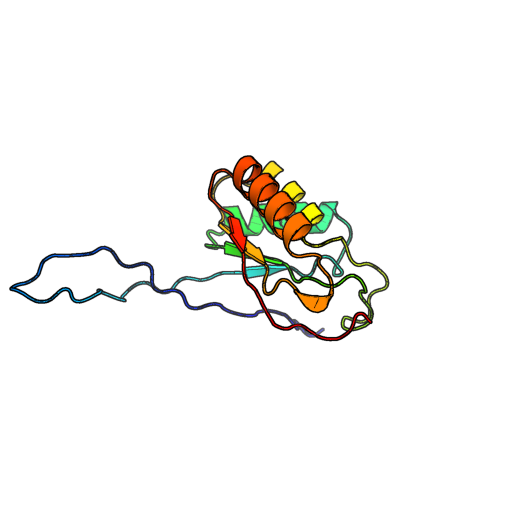-8.805 1.00 94.38 77 MET A CA 1
ATOM 590 C C . MET A 1 77 ? 5.358 6.282 -7.801 1.00 94.38 77 MET A C 1
ATOM 592 O O . MET A 1 77 ? 6.447 5.817 -8.137 1.00 94.38 77 MET A O 1
ATOM 596 N N . LEU A 1 78 ? 4.901 6.192 -6.552 1.00 96.31 78 LEU A N 1
ATOM 597 C CA . LEU A 1 78 ? 5.586 5.359 -5.570 1.00 96.31 78 LEU A CA 1
ATOM 598 C C . LEU A 1 78 ? 5.362 3.875 -5.887 1.00 96.31 78 LEU A C 1
ATOM 600 O O . LEU A 1 78 ? 4.313 3.461 -6.386 1.00 96.31 78 LEU A O 1
ATOM 604 N N . GLU A 1 79 ? 6.363 3.060 -5.572 1.00 96.12 79 GLU A N 1
ATOM 605 C CA . GLU A 1 79 ? 6.293 1.618 -5.782 1.00 96.12 79 GLU A CA 1
ATOM 606 C C . GLU A 1 79 ? 5.211 0.998 -4.874 1.00 96.12 79 GLU A C 1
ATOM 608 O O . GLU A 1 79 ? 5.083 1.353 -3.696 1.00 96.12 79 GLU A O 1
ATOM 613 N N . CYS A 1 80 ? 4.396 0.106 -5.446 1.00 96.94 80 CYS A N 1
ATOM 614 C CA . CYS A 1 80 ? 3.151 -0.376 -4.847 1.00 96.94 80 CYS A CA 1
ATOM 615 C C . CYS A 1 80 ? 3.340 -1.014 -3.462 1.00 96.94 80 CYS A C 1
ATOM 617 O O . CYS A 1 80 ? 2.712 -0.587 -2.489 1.00 96.94 80 CYS A O 1
ATOM 619 N N . PHE A 1 81 ? 4.223 -2.012 -3.361 1.00 97.94 81 PHE A N 1
ATOM 620 C CA . PHE A 1 81 ? 4.419 -2.781 -2.130 1.00 97.94 81 PHE A CA 1
ATOM 621 C C . PHE A 1 81 ? 5.211 -1.997 -1.083 1.00 97.94 81 PHE A C 1
ATOM 623 O O . PHE A 1 81 ? 4.941 -2.119 0.110 1.00 97.94 81 PHE A O 1
ATOM 630 N N . THR A 1 82 ? 6.131 -1.138 -1.516 1.00 98.00 82 THR A N 1
ATOM 631 C CA . THR A 1 82 ? 6.863 -0.200 -0.658 1.00 98.00 82 THR A CA 1
ATOM 632 C C . THR A 1 82 ? 5.893 0.768 0.011 1.00 98.00 82 THR A C 1
ATOM 634 O O . THR A 1 82 ? 5.951 0.956 1.224 1.00 98.00 82 THR A O 1
ATOM 637 N N . SER A 1 83 ? 4.947 1.321 -0.754 1.00 97.88 83 SER A N 1
ATOM 638 C CA . SER A 1 83 ? 3.922 2.234 -0.230 1.00 97.88 83 SER A CA 1
ATOM 639 C C . SER A 1 83 ? 2.980 1.526 0.746 1.00 97.88 83 SER A C 1
ATOM 641 O O . SER A 1 83 ? 2.734 2.038 1.834 1.00 97.88 83 SER A O 1
ATOM 643 N N . ILE A 1 84 ? 2.518 0.316 0.404 1.00 98.44 84 ILE A N 1
ATOM 644 C CA . ILE A 1 84 ? 1.686 -0.506 1.299 1.00 98.44 84 ILE A CA 1
ATOM 645 C C . ILE A 1 84 ? 2.420 -0.824 2.604 1.00 98.44 84 ILE A C 1
ATOM 647 O O . ILE A 1 84 ? 1.844 -0.685 3.678 1.00 98.44 84 ILE A O 1
ATOM 651 N N . THR A 1 85 ? 3.696 -1.207 2.533 1.00 98.62 85 THR A N 1
ATOM 652 C CA . THR A 1 85 ? 4.508 -1.504 3.723 1.00 98.62 85 THR A CA 1
ATOM 653 C C . THR A 1 85 ? 4.687 -0.264 4.597 1.00 98.62 85 THR A C 1
ATOM 655 O O . THR A 1 85 ? 4.604 -0.343 5.821 1.00 98.62 85 THR A 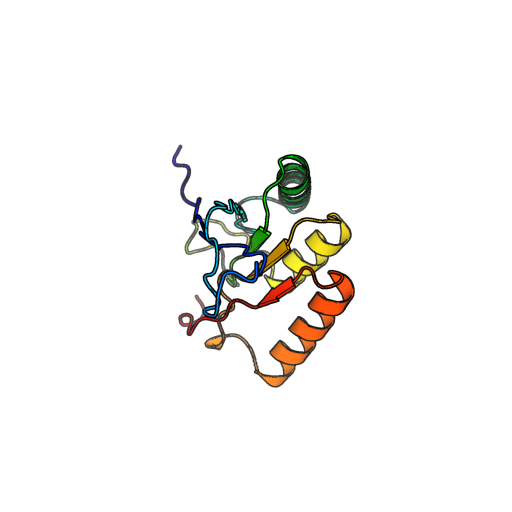O 1
ATOM 658 N N . ALA A 1 86 ? 4.891 0.903 3.984 1.00 98.50 86 ALA A N 1
ATOM 659 C CA . ALA A 1 86 ? 4.984 2.157 4.715 1.0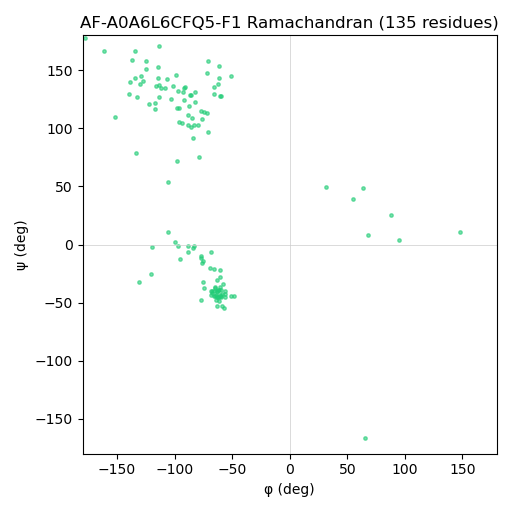0 98.50 86 ALA A CA 1
ATOM 660 C C . ALA A 1 86 ? 3.651 2.521 5.395 1.00 98.50 86 ALA A C 1
ATOM 662 O O . ALA A 1 86 ? 3.654 2.941 6.552 1.00 98.50 86 ALA A O 1
ATOM 663 N N . TRP A 1 87 ? 2.512 2.303 4.725 1.00 98.56 87 TRP A N 1
ATOM 664 C CA . TRP A 1 87 ? 1.186 2.470 5.327 1.00 98.56 87 TRP A CA 1
ATOM 665 C C . TRP A 1 87 ? 0.920 1.478 6.459 1.00 98.56 87 TRP A C 1
ATOM 667 O O . TRP A 1 87 ? 0.363 1.872 7.482 1.00 98.56 87 TRP A O 1
ATOM 677 N N . ALA A 1 88 ? 1.384 0.234 6.339 1.00 98.62 88 ALA A N 1
ATOM 678 C CA . ALA A 1 88 ? 1.309 -0.752 7.415 1.00 98.62 88 ALA A CA 1
ATOM 679 C C . ALA A 1 88 ? 2.004 -0.280 8.697 1.00 98.62 88 ALA A C 1
ATOM 681 O O . ALA A 1 88 ? 1.511 -0.560 9.783 1.00 98.62 88 ALA A O 1
ATOM 682 N N . GLY A 1 89 ? 3.098 0.479 8.581 1.00 98.31 89 GLY A N 1
ATOM 683 C CA . GLY A 1 89 ? 3.819 1.033 9.730 1.00 98.31 89 GLY A CA 1
ATOM 684 C C . GLY A 1 89 ? 3.166 2.251 10.396 1.00 98.31 89 GLY A C 1
ATOM 685 O O . GLY A 1 89 ? 3.604 2.649 11.472 1.00 98.31 89 GLY A O 1
ATOM 686 N N . VAL A 1 90 ? 2.155 2.870 9.776 1.00 98.50 90 VAL A N 1
ATOM 687 C CA . VAL A 1 90 ? 1.476 4.075 10.306 1.00 98.50 90 VAL A CA 1
ATOM 688 C C . VAL A 1 90 ? -0.020 3.873 10.560 1.00 98.50 90 VAL A C 1
ATOM 690 O O . VAL A 1 90 ? -0.675 4.793 11.038 1.00 98.50 90 VAL A O 1
ATOM 693 N N . THR A 1 91 ? -0.548 2.689 10.251 1.00 98.62 91 THR A N 1
ATOM 694 C CA . THR A 1 91 ? -1.945 2.276 10.453 1.00 98.62 91 THR A CA 1
ATOM 695 C C . THR A 1 91 ? -1.979 0.995 11.277 1.00 98.62 91 THR A C 1
ATOM 697 O O . THR A 1 91 ? -1.042 0.198 11.204 1.00 98.62 91 THR A O 1
ATOM 700 N N . ASN A 1 92 ? -3.040 0.767 12.048 1.00 97.81 92 ASN A N 1
ATOM 701 C CA . ASN A 1 92 ? -3.095 -0.333 13.015 1.00 97.81 92 ASN A CA 1
ATOM 702 C C . ASN A 1 92 ? -4.241 -1.320 12.772 1.00 97.81 92 ASN A C 1
ATOM 704 O O . ASN A 1 92 ? -4.136 -2.472 13.188 1.00 97.81 92 ASN A O 1
ATOM 708 N N . THR A 1 93 ? -5.328 -0.897 12.130 1.00 97.12 93 THR A N 1
ATOM 709 C CA . THR A 1 93 ? -6.569 -1.681 12.035 1.00 97.12 93 THR A CA 1
ATOM 710 C C . THR A 1 93 ? -7.119 -1.778 10.621 1.00 97.12 93 THR A C 1
ATOM 712 O O . THR A 1 93 ? -7.677 -2.822 10.287 1.00 97.12 93 THR A O 1
ATOM 715 N N . ILE A 1 94 ? -6.938 -0.756 9.778 1.00 98.38 94 ILE A N 1
ATOM 716 C CA . ILE A 1 94 ? -7.432 -0.783 8.398 1.00 98.38 94 ILE A CA 1
ATOM 717 C C . ILE A 1 94 ? -6.760 -1.918 7.616 1.00 98.38 94 ILE A C 1
ATOM 719 O O . ILE A 1 94 ? -5.554 -2.153 7.740 1.00 98.38 94 ILE A O 1
ATOM 723 N N . GLY A 1 95 ? -7.531 -2.633 6.803 1.00 98.56 95 GLY A N 1
ATOM 724 C CA . GLY A 1 95 ? -6.993 -3.566 5.823 1.00 98.56 95 GLY A CA 1
ATOM 725 C C . GLY A 1 95 ? -6.109 -2.839 4.811 1.00 98.56 95 GLY A C 1
ATOM 726 O O . GLY A 1 95 ? -6.302 -1.659 4.524 1.00 98.56 95 GLY A O 1
ATOM 727 N N . LEU A 1 96 ? -5.153 -3.544 4.224 1.00 98.69 96 LEU A N 1
ATOM 728 C CA . LEU A 1 96 ? -4.295 -3.033 3.161 1.00 98.69 96 LEU A CA 1
ATOM 729 C C . LEU A 1 96 ? -4.346 -3.999 1.987 1.00 98.69 96 LEU A C 1
ATOM 731 O O . LEU A 1 96 ? -4.316 -5.210 2.186 1.00 98.69 96 LEU A O 1
ATOM 735 N N . GLY A 1 97 ? -4.362 -3.507 0.755 1.00 98.12 97 GLY A N 1
ATOM 736 C CA . GLY A 1 97 ? -4.373 -4.423 -0.376 1.00 98.12 97 GLY A CA 1
ATOM 737 C C . GLY A 1 97 ? -3.957 -3.825 -1.700 1.00 98.12 97 GLY A C 1
ATOM 738 O O . GLY A 1 97 ? -3.866 -2.610 -1.874 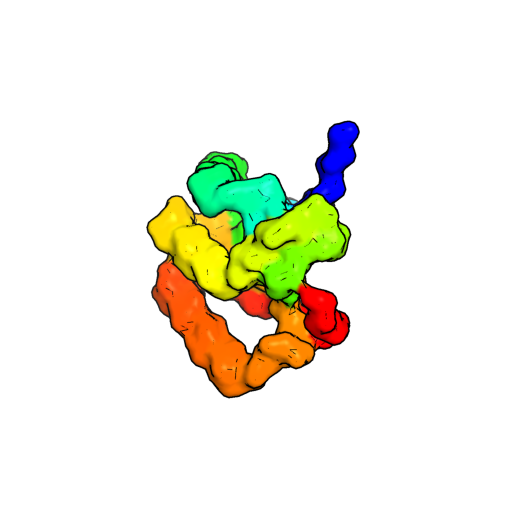1.00 98.12 97 GLY A O 1
ATOM 739 N N . THR A 1 98 ? -3.698 -4.710 -2.655 1.00 97.88 98 THR A N 1
ATOM 740 C CA . THR A 1 98 ? -3.423 -4.335 -4.042 1.00 97.88 98 THR A CA 1
ATOM 741 C C . THR A 1 98 ? -4.689 -4.452 -4.887 1.00 97.88 98 THR A C 1
ATOM 743 O O . THR A 1 98 ? -5.392 -5.458 -4.847 1.00 97.88 98 THR A O 1
ATOM 746 N N . LEU A 1 99 ? -4.982 -3.425 -5.681 1.00 95.75 99 LEU A N 1
ATOM 747 C CA . LEU A 1 99 ? -6.100 -3.370 -6.621 1.00 95.75 99 LEU A CA 1
ATOM 748 C C . LEU A 1 99 ? -5.610 -2.838 -7.977 1.00 95.75 99 LEU A C 1
ATOM 750 O O . LEU A 1 99 ? -5.756 -1.661 -8.294 1.00 95.75 99 LEU A O 1
ATOM 754 N N . VAL A 1 100 ? -4.967 -3.665 -8.798 1.00 94.50 100 VAL A N 1
ATOM 755 C CA . VAL A 1 100 ? -4.494 -5.041 -8.528 1.00 94.50 100 VAL A CA 1
ATOM 756 C C . VAL A 1 100 ? -2.998 -5.131 -8.822 1.00 94.50 100 VAL A C 1
ATOM 758 O O . VAL A 1 100 ? -2.472 -4.328 -9.590 1.00 94.50 100 VAL A O 1
ATOM 761 N N . THR A 1 101 ? -2.310 -6.113 -8.239 1.00 96.38 101 THR A N 1
ATOM 762 C CA . THR A 1 101 ? -0.930 -6.457 -8.600 1.00 96.38 101 THR A CA 1
ATOM 763 C C . THR A 1 101 ? -0.864 -6.858 -10.066 1.00 96.38 101 THR A C 1
ATOM 765 O O . THR A 1 101 ? -1.595 -7.752 -10.504 1.00 96.38 101 THR A O 1
ATOM 768 N N . ASN A 1 102 ? 0.038 -6.223 -10.813 1.00 94.44 102 ASN A N 1
ATOM 769 C CA . ASN A 1 102 ? 0.288 -6.552 -12.206 1.00 94.44 102 ASN A CA 1
ATOM 770 C C . ASN A 1 102 ? 1.308 -7.695 -12.276 1.00 94.44 102 ASN A C 1
ATOM 772 O O . ASN A 1 102 ? 2.513 -7.477 -12.141 1.00 94.44 102 ASN A O 1
ATOM 776 N N . VAL A 1 103 ? 0.836 -8.921 -12.510 1.00 93.38 103 VAL A N 1
ATOM 777 C CA . VAL A 1 103 ? 1.716 -10.106 -12.539 1.00 93.38 103 VAL A CA 1
ATOM 778 C C . VAL A 1 103 ? 2.715 -10.102 -13.689 1.00 93.38 103 VAL A C 1
ATOM 780 O O . VAL A 1 103 ? 3.749 -10.750 -13.583 1.00 93.38 103 VAL A O 1
ATOM 783 N N . MET A 1 104 ? 2.462 -9.348 -14.763 1.00 91.19 104 MET A N 1
ATOM 784 C CA . MET A 1 104 ? 3.402 -9.244 -15.885 1.00 91.19 104 MET A CA 1
ATOM 785 C C . MET A 1 104 ? 4.678 -8.485 -15.504 1.00 91.19 104 MET A C 1
ATOM 787 O O . MET A 1 104 ? 5.705 -8.644 -16.158 1.00 91.19 104 MET A O 1
ATOM 791 N N . ASN A 1 105 ? 4.627 -7.693 -14.431 1.00 90.25 105 ASN A N 1
ATOM 792 C CA . ASN A 1 105 ? 5.733 -6.869 -13.953 1.00 90.25 105 ASN A CA 1
ATOM 793 C C . ASN A 1 105 ? 6.544 -7.523 -12.824 1.00 90.25 105 ASN A C 1
ATOM 795 O O . ASN A 1 105 ? 7.484 -6.912 -12.312 1.00 90.25 105 ASN A O 1
ATOM 799 N N . ARG A 1 106 ? 6.168 -8.726 -12.374 1.00 92.94 106 ARG A N 1
ATOM 800 C CA . ARG A 1 106 ? 6.702 -9.332 -11.150 1.00 92.94 106 ARG A CA 1
ATOM 801 C C . ARG A 1 106 ? 7.111 -10.775 -11.405 1.00 92.94 106 ARG A C 1
ATOM 803 O O . ARG A 1 106 ? 6.308 -11.586 -11.851 1.00 92.94 106 ARG A O 1
ATOM 810 N N . GLU A 1 107 ? 8.350 -11.116 -11.066 1.00 96.00 107 GLU A N 1
ATOM 811 C CA . GLU A 1 107 ? 8.761 -12.520 -11.031 1.00 96.00 107 GLU A CA 1
ATOM 812 C C . GLU A 1 107 ? 7.979 -13.241 -9.909 1.00 96.00 107 GLU A C 1
ATOM 814 O O . GLU A 1 107 ? 7.923 -12.713 -8.794 1.00 96.00 107 GLU A O 1
ATOM 819 N N . PRO A 1 108 ? 7.338 -14.397 -10.173 1.00 95.75 108 PRO A N 1
ATOM 820 C CA . PRO A 1 108 ? 6.461 -15.055 -9.202 1.00 95.75 108 PRO A CA 1
ATOM 821 C C . PRO A 1 108 ? 7.109 -15.387 -7.851 1.00 95.75 108 PRO A C 1
ATOM 823 O O . PRO A 1 108 ? 6.482 -15.175 -6.811 1.00 95.75 108 PRO A O 1
ATOM 826 N N . GLY A 1 109 ? 8.346 -15.891 -7.840 1.00 97.44 109 GLY A N 1
ATOM 827 C CA . GLY A 1 109 ? 9.073 -16.214 -6.610 1.00 97.44 109 GLY A CA 1
ATOM 828 C C . GLY A 1 109 ? 9.377 -14.973 -5.771 1.00 97.44 109 GLY A C 1
ATOM 829 O O . GLY A 1 109 ? 9.145 -14.953 -4.559 1.00 97.44 109 GLY A O 1
ATOM 830 N N . LEU A 1 110 ? 9.824 -13.900 -6.420 1.00 97.69 110 LEU A N 1
ATOM 831 C CA . LEU A 1 110 ? 10.060 -12.606 -5.798 1.00 97.69 110 LEU A CA 1
ATOM 832 C C . LEU A 1 110 ? 8.758 -11.996 -5.275 1.00 97.69 110 LEU A C 1
ATOM 834 O O . LEU A 1 110 ? 8.735 -11.501 -4.151 1.00 97.69 110 LEU A O 1
ATOM 838 N N . LEU A 1 111 ? 7.668 -12.068 -6.045 1.00 97.38 111 LEU A N 1
ATOM 839 C CA . LEU A 1 111 ? 6.354 -11.593 -5.615 1.00 97.38 111 LEU A CA 1
ATOM 840 C C . LEU A 1 111 ? 5.886 -12.328 -4.358 1.00 97.38 111 LEU A C 1
ATOM 842 O O . LEU A 1 111 ? 5.439 -11.683 -3.413 1.00 97.38 111 LEU A O 1
ATOM 846 N N . ALA A 1 112 ? 6.032 -13.653 -4.314 1.00 97.69 112 ALA A N 1
ATOM 847 C CA . ALA A 1 112 ? 5.684 -14.440 -3.136 1.00 97.69 112 ALA A CA 1
ATOM 848 C C . ALA A 1 112 ? 6.485 -13.995 -1.897 1.00 97.69 112 ALA A C 1
ATOM 850 O O . ALA A 1 112 ? 5.914 -13.831 -0.817 1.00 97.69 112 ALA A O 1
ATOM 851 N N . ASN A 1 113 ? 7.787 -13.734 -2.051 1.00 98.50 113 ASN A N 1
ATOM 852 C CA . ASN A 1 113 ? 8.631 -13.245 -0.958 1.00 98.50 113 ASN A CA 1
ATOM 853 C C . ASN A 1 113 ? 8.257 -11.823 -0.500 1.00 98.50 113 ASN A C 1
ATOM 855 O O . ASN A 1 113 ? 8.202 -11.554 0.702 1.00 98.50 113 ASN A O 1
ATOM 859 N N . ILE A 1 114 ? 7.963 -10.923 -1.444 1.00 98.38 114 ILE A N 1
ATOM 860 C CA . ILE A 1 114 ? 7.477 -9.568 -1.151 1.00 98.38 114 ILE A CA 1
ATOM 861 C C . ILE A 1 114 ? 6.179 -9.656 -0.347 1.00 98.38 114 ILE A C 1
ATOM 863 O O . ILE A 1 114 ? 6.097 -9.102 0.743 1.00 98.38 114 ILE A O 1
ATOM 867 N N . VAL A 1 115 ? 5.192 -10.404 -0.840 1.00 97.50 115 VAL A N 1
ATOM 868 C CA . VAL A 1 115 ? 3.879 -10.551 -0.199 1.00 97.50 115 VAL A CA 1
ATOM 869 C C . VAL A 1 115 ? 3.998 -11.147 1.199 1.00 97.50 115 VAL A C 1
ATOM 871 O O . VAL A 1 115 ? 3.387 -10.629 2.128 1.00 97.50 115 VAL A O 1
ATOM 874 N N . SER A 1 116 ? 4.833 -12.174 1.374 1.00 97.19 116 SER A N 1
ATOM 875 C CA . SER A 1 116 ? 5.118 -12.756 2.691 1.00 97.19 116 SER A CA 1
ATOM 876 C C . SER A 1 116 ? 5.719 -11.732 3.662 1.00 97.19 116 SER A C 1
ATOM 878 O O . SER A 1 116 ? 5.362 -11.693 4.840 1.00 97.19 116 SER A O 1
ATOM 880 N N . SER A 1 117 ? 6.601 -10.860 3.171 1.00 98.06 117 SER A N 1
ATOM 881 C CA . SER A 1 117 ? 7.204 -9.796 3.982 1.00 98.06 117 SER A CA 1
ATOM 882 C C . SER A 1 117 ? 6.176 -8.731 4.374 1.00 98.06 117 SER A C 1
ATOM 884 O O . SER A 1 117 ? 6.114 -8.330 5.535 1.00 98.06 117 SER A O 1
ATOM 886 N N . VAL A 1 118 ? 5.328 -8.308 3.430 1.00 98.19 118 VAL A N 1
ATOM 887 C CA . VAL A 1 118 ? 4.248 -7.345 3.693 1.00 98.19 118 VAL A CA 1
ATOM 888 C C . VAL A 1 118 ? 3.251 -7.911 4.700 1.00 98.19 118 VAL A C 1
ATOM 890 O O . VAL A 1 118 ? 2.904 -7.215 5.648 1.00 98.19 118 VAL A O 1
ATOM 893 N N . GLN A 1 119 ? 2.834 -9.170 4.542 1.00 96.31 119 GLN A N 1
ATOM 894 C CA . GLN A 1 119 ? 1.908 -9.840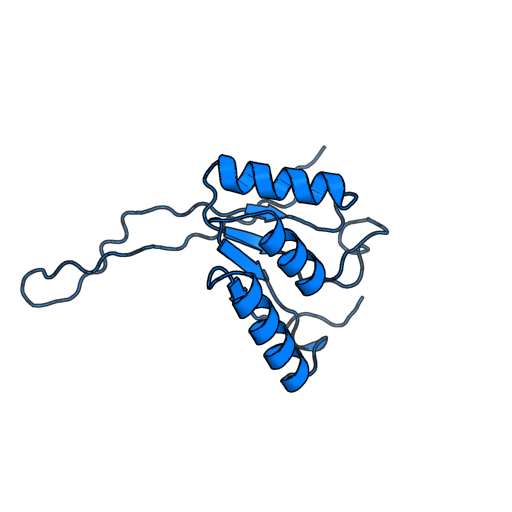 5.459 1.00 96.31 119 GLN A CA 1
ATOM 895 C C . GLN A 1 119 ? 2.427 -9.820 6.905 1.00 96.31 119 GLN A C 1
ATOM 897 O O . GLN A 1 119 ? 1.677 -9.486 7.824 1.00 96.31 119 GLN A O 1
ATOM 902 N N . GLN A 1 120 ? 3.718 -10.122 7.097 1.00 96.81 120 GLN A N 1
ATOM 903 C CA . GLN A 1 120 ? 4.364 -10.101 8.413 1.00 96.81 120 GLN A CA 1
ATOM 904 C C . GLN A 1 120 ? 4.376 -8.702 9.040 1.00 96.81 120 GLN A C 1
ATOM 906 O O . GLN A 1 120 ? 4.137 -8.571 10.237 1.00 96.81 120 GLN A O 1
ATOM 911 N N . ILE A 1 121 ? 4.629 -7.656 8.248 1.00 98.06 121 ILE A N 1
ATOM 912 C CA . ILE A 1 121 ? 4.657 -6.267 8.736 1.00 98.06 121 ILE A CA 1
ATOM 913 C C . ILE A 1 121 ? 3.238 -5.746 9.003 1.00 98.06 121 ILE A C 1
ATOM 915 O O . ILE A 1 121 ? 3.012 -5.027 9.972 1.00 98.06 121 ILE A O 1
ATOM 919 N N . ALA A 1 122 ? 2.269 -6.118 8.166 1.00 97.31 122 ALA A N 1
ATOM 920 C CA . ALA A 1 122 ? 0.888 -5.662 8.267 1.00 97.31 122 ALA A CA 1
ATOM 921 C C . ALA A 1 122 ? 0.083 -6.356 9.377 1.00 97.31 122 ALA A C 1
ATOM 923 O O . ALA A 1 122 ? -1.020 -5.903 9.674 1.00 97.31 122 ALA A O 1
ATOM 924 N N . GLY A 1 123 ? 0.598 -7.422 10.000 1.00 93.62 123 GLY A N 1
ATOM 925 C CA . GLY A 1 123 ? -0.095 -8.121 11.088 1.00 93.62 123 GLY A CA 1
ATOM 926 C C . GLY A 1 123 ? -1.403 -8.762 10.625 1.00 93.62 123 GLY A C 1
ATOM 927 O O . GLY A 1 123 ? -2.453 -8.543 11.216 1.00 93.62 123 GLY A O 1
ATOM 928 N N . ASP A 1 124 ? -1.339 -9.491 9.515 1.00 88.88 124 ASP A N 1
ATOM 929 C CA . ASP A 1 124 ? -2.472 -10.144 8.853 1.00 88.88 124 ASP A CA 1
ATOM 930 C C . ASP A 1 124 ? -3.530 -9.251 8.188 1.00 88.88 124 ASP A C 1
ATOM 932 O O . ASP A 1 124 ? -4.527 -9.741 7.660 1.00 88.88 124 ASP A O 1
ATOM 936 N N . ARG A 1 125 ? -3.279 -7.943 8.108 1.00 96.69 125 ARG A N 1
ATOM 937 C CA . ARG A 1 125 ? -4.179 -6.983 7.448 1.00 96.69 125 ARG A CA 1
ATOM 938 C C . ARG A 1 125 ? -3.998 -6.881 5.933 1.00 96.69 125 ARG A C 1
ATOM 940 O O . ARG A 1 125 ? -4.713 -6.109 5.301 1.00 96.69 125 ARG A O 1
ATOM 947 N N . PHE A 1 126 ? -3.036 -7.591 5.340 1.00 98.12 126 PHE A N 1
ATOM 948 C CA . PHE A 1 126 ? -2.743 -7.470 3.911 1.00 98.12 126 PHE A CA 1
ATOM 949 C C . PHE A 1 126 ? -3.545 -8.463 3.053 1.00 98.12 126 PHE A C 1
ATOM 951 O O . PHE A 1 126 ? -3.640 -9.646 3.364 1.00 98.12 126 PHE A O 1
ATOM 958 N N . THR A 1 127 ? -4.099 -7.978 1.940 1.00 97.88 127 THR A N 1
ATOM 959 C CA . THR A 1 127 ? -4.777 -8.776 0.911 1.00 97.88 127 THR A CA 1
ATOM 960 C C . THR A 1 127 ? -4.110 -8.573 -0.448 1.00 97.88 127 THR A C 1
ATOM 962 O O . THR A 1 127 ? -4.075 -7.467 -0.990 1.00 97.88 127 THR A O 1
ATOM 965 N N . LEU A 1 128 ? -3.623 -9.665 -1.041 1.00 97.62 128 LEU A N 1
ATOM 966 C CA . LEU A 1 128 ? -3.055 -9.659 -2.388 1.00 97.62 128 LEU A CA 1
ATOM 967 C C . LEU A 1 128 ? -4.164 -9.764 -3.445 1.00 97.62 128 LEU A C 1
ATOM 969 O O . LEU A 1 128 ? -4.671 -10.853 -3.717 1.00 97.62 128 LEU A O 1
ATOM 973 N N . GLY A 1 129 ? -4.508 -8.648 -4.085 1.00 97.00 129 GLY A N 1
ATOM 974 C CA . GLY A 1 129 ? -5.314 -8.655 -5.302 1.00 97.00 129 GLY A CA 1
ATOM 975 C C . GLY A 1 129 ? -4.425 -8.856 -6.525 1.00 97.00 129 GLY A C 1
ATOM 976 O O . GLY A 1 129 ? -3.437 -8.153 -6.711 1.00 97.00 129 GLY A O 1
ATOM 977 N N . ILE A 1 130 ? -4.771 -9.813 -7.380 1.00 95.75 130 ILE A N 1
ATOM 978 C CA . ILE A 1 130 ? -3.973 -10.192 -8.551 1.00 95.75 130 ILE A CA 1
ATOM 979 C C . ILE A 1 130 ? -4.764 -9.896 -9.821 1.00 95.75 130 ILE A C 1
ATOM 981 O O . ILE A 1 130 ? -5.947 -10.222 -9.908 1.00 95.75 130 ILE A O 1
ATOM 985 N N . GLY A 1 131 ? -4.106 -9.328 -10.830 1.00 93.56 131 GLY A N 1
ATOM 986 C CA . GLY A 1 131 ? -4.661 -9.202 -12.171 1.00 93.56 131 GLY A CA 1
ATOM 987 C C . GLY A 1 131 ? -3.639 -9.528 -13.248 1.00 93.56 131 GLY A C 1
ATOM 988 O O . GLY A 1 131 ? -2.434 -9.427 -13.031 1.00 93.56 131 GLY A O 1
ATOM 989 N N . ALA A 1 132 ? -4.140 -9.876 -14.436 1.00 90.19 132 ALA A N 1
ATOM 990 C CA . ALA A 1 132 ? -3.310 -10.120 -15.617 1.00 90.19 132 ALA A CA 1
ATOM 991 C C . ALA A 1 132 ? -2.491 -8.885 -16.030 1.00 90.19 132 ALA A C 1
ATOM 993 O O . ALA A 1 132 ? -1.471 -9.024 -16.691 1.00 90.19 132 ALA A O 1
ATOM 994 N N . GLY A 1 133 ? -2.928 -7.693 -15.612 1.00 81.56 133 GLY A N 1
ATOM 995 C CA . GLY A 1 133 ? -2.233 -6.443 -15.868 1.00 81.56 133 GLY A CA 1
ATOM 996 C C . GLY A 1 133 ? -2.168 -6.073 -17.348 1.00 81.56 133 GLY A C 1
ATOM 997 O O . GLY A 1 133 ? -2.881 -6.613 -18.192 1.00 81.56 133 GLY A O 1
ATOM 998 N N . THR A 1 134 ? -1.315 -5.100 -17.640 1.00 75.38 134 THR A N 1
ATOM 999 C CA . THR A 1 134 ? -0.964 -4.664 -18.996 1.00 75.38 134 THR A CA 1
ATOM 1000 C C . THR A 1 134 ? 0.550 -4.497 -19.079 1.00 75.38 134 THR A C 1
ATOM 1002 O O . THR A 1 134 ? 1.229 -4.501 -18.047 1.00 75.38 134 THR A O 1
ATOM 1005 N N . ALA A 1 135 ? 1.087 -4.379 -20.294 1.00 67.06 135 ALA A N 1
ATOM 1006 C CA . ALA A 1 135 ? 2.503 -4.100 -20.499 1.00 67.06 135 ALA A CA 1
ATOM 1007 C C . ALA A 1 135 ? 2.947 -2.872 -19.674 1.00 67.06 135 ALA A C 1
ATOM 1009 O O . ALA A 1 135 ? 2.148 -1.949 -19.497 1.00 67.06 135 ALA A O 1
ATOM 1010 N N . PRO A 1 136 ? 4.184 -2.859 -19.148 1.00 61.91 136 PRO A N 1
ATOM 1011 C CA . PRO A 1 136 ? 4.703 -1.707 -18.424 1.00 61.91 136 PRO A CA 1
ATOM 1012 C C . PRO A 1 136 ? 4.734 -0.482 -19.350 1.00 61.91 136 PRO A C 1
ATOM 1014 O O . PRO A 1 136 ? 5.258 -0.561 -20.462 1.00 61.91 136 PRO A O 1
ATOM 1017 N N . ASN A 1 137 ? 4.141 0.621 -18.884 1.00 55.72 137 ASN A N 1
ATOM 1018 C CA . ASN A 1 137 ? 4.157 1.927 -19.550 1.00 55.72 137 ASN A CA 1
ATOM 1019 C C . ASN A 1 137 ? 5.404 2.716 -19.155 1.00 55.72 137 ASN A C 1
ATOM 1021 O O . ASN A 1 137 ? 5.645 2.821 -17.927 1.00 55.72 137 ASN A O 1
#

Foldseek 3Di:
DDPPAFDWDFDFDFDFDDDDPDTDTPRPDGAGAGEDFQQPDDLVVVLVVLQVCVVVPHQAYEYEQAPQCVVVVGRDHDHGLVSLLVSLVNHQGHAYEYPAHQVVVDDPVRVVVSQVVSCVSNVNRYDHHYDPHDPHD

pLDDT: mean 83.12, std 23.21, range [23.95, 98.69]